Protein AF-A0A0R2CVZ5-F1 (afdb_monomer)

Mean predicted aligned error: 16.28 Å

Secondary structure (DSSP, 8-state):
---PPPPHHHHHHHHHHHGGG-------TTTT---S----HHHHHHHHHHHHTTS--S-HHHHHHHHHHHHHHHHHHHHHHHHHHHHHHHHHHHHHHHHHHHHTT-

Structure (mmCIF, N/CA/C/O backbone):
data_AF-A0A0R2CVZ5-F1
#
_entry.id   AF-A0A0R2CVZ5-F1
#
loop_
_atom_site.group_PDB
_atom_site.id
_atom_site.type_symbol
_atom_site.label_atom_id
_atom_site.label_alt_id
_atom_site.label_comp_id
_atom_site.label_asym_id
_atom_site.label_entity_id
_atom_site.label_seq_id
_atom_site.pdbx_PDB_ins_code
_atom_site.Cartn_x
_atom_site.Cartn_y
_atom_site.Cartn_z
_atom_site.occupancy
_atom_site.B_iso_or_equiv
_atom_site.auth_seq_id
_atom_site.auth_comp_id
_atom_site.auth_asym_id
_atom_site.auth_atom_id
_atom_site.pdbx_PDB_model_num
ATOM 1 N N . MET A 1 1 ? -7.283 -9.387 -64.580 1.00 43.97 1 MET A N 1
ATOM 2 C CA . MET A 1 1 ? -6.742 -8.060 -64.937 1.00 43.97 1 MET A CA 1
ATOM 3 C C . MET A 1 1 ? -5.791 -7.651 -63.832 1.00 43.97 1 MET A C 1
ATOM 5 O O . MET A 1 1 ? -6.241 -7.438 -62.715 1.00 43.97 1 MET A O 1
ATOM 9 N N . GLY A 1 2 ? -4.489 -7.747 -64.107 1.00 51.16 2 GLY A N 1
ATOM 10 C CA . GLY A 1 2 ? -3.430 -7.699 -63.099 1.00 51.16 2 GLY A CA 1
ATOM 11 C C . GLY A 1 2 ? -3.338 -6.350 -62.394 1.00 51.16 2 GLY A C 1
ATOM 12 O O . GLY A 1 2 ? -3.437 -5.299 -63.022 1.00 51.16 2 GLY A O 1
ATOM 13 N N . THR A 1 3 ? -3.140 -6.397 -61.081 1.00 57.75 3 THR A N 1
ATOM 14 C CA . THR A 1 3 ? -2.839 -5.243 -60.234 1.00 57.75 3 THR A CA 1
ATOM 15 C C . THR A 1 3 ? -1.371 -4.866 -60.421 1.00 57.75 3 THR A C 1
ATOM 17 O O . THR A 1 3 ? -0.526 -5.211 -59.600 1.00 57.75 3 THR A O 1
ATOM 20 N N . SER A 1 4 ? -1.054 -4.227 -61.548 1.00 71.88 4 SER A N 1
ATOM 21 C CA . SER A 1 4 ? 0.222 -3.526 -61.706 1.00 71.88 4 SER A CA 1
ATOM 22 C C . SER A 1 4 ? 0.124 -2.169 -61.022 1.00 71.88 4 SER A C 1
ATOM 24 O O . SER A 1 4 ? -0.933 -1.534 -61.064 1.00 71.88 4 SER A O 1
ATOM 26 N N . GLU A 1 5 ? 1.219 -1.723 -60.412 1.00 74.75 5 GLU A N 1
ATOM 27 C CA . GLU A 1 5 ? 1.285 -0.393 -59.814 1.00 74.75 5 GLU A CA 1
ATOM 28 C C . GLU A 1 5 ? 0.983 0.671 -60.883 1.00 74.75 5 GLU A C 1
ATOM 30 O O . GLU A 1 5 ? 1.527 0.609 -61.993 1.00 74.75 5 GLU A O 1
ATOM 35 N N . PRO A 1 6 ? 0.059 1.605 -60.606 1.00 77.81 6 PRO A N 1
ATOM 36 C CA . PRO A 1 6 ? -0.293 2.634 -61.565 1.00 77.81 6 PRO A CA 1
ATOM 37 C C . PRO A 1 6 ? 0.891 3.581 -61.768 1.00 77.81 6 PRO A C 1
ATOM 39 O O . PRO A 1 6 ? 1.467 4.087 -60.813 1.00 77.81 6 PRO A O 1
ATOM 42 N N . ASN A 1 7 ? 1.227 3.836 -63.031 1.00 82.38 7 ASN A N 1
ATOM 43 C CA . ASN A 1 7 ? 2.235 4.823 -63.406 1.00 82.38 7 ASN A CA 1
ATOM 44 C C . ASN A 1 7 ? 1.801 6.222 -62.925 1.00 82.38 7 ASN A C 1
ATOM 46 O O . ASN A 1 7 ? 0.628 6.586 -63.070 1.00 82.38 7 ASN A O 1
ATOM 50 N N . ASP A 1 8 ? 2.744 7.016 -62.417 1.00 83.00 8 ASP A N 1
ATOM 51 C CA . ASP A 1 8 ? 2.545 8.389 -61.939 1.00 83.00 8 ASP A CA 1
ATOM 52 C C . ASP A 1 8 ? 1.729 9.251 -62.910 1.00 83.00 8 ASP A C 1
ATOM 54 O O . ASP A 1 8 ? 0.869 10.027 -62.493 1.00 83.00 8 ASP A O 1
ATOM 58 N N . LEU A 1 9 ? 1.915 9.064 -64.220 1.00 86.69 9 LEU A N 1
ATOM 59 C CA . LEU A 1 9 ? 1.162 9.796 -65.240 1.00 86.69 9 LEU A CA 1
ATOM 60 C C . LEU A 1 9 ? -0.339 9.457 -65.234 1.00 86.69 9 LEU A C 1
ATOM 62 O O . LEU A 1 9 ? -1.191 10.320 -65.466 1.00 86.69 9 LEU A O 1
ATOM 66 N N . VAL A 1 10 ? -0.681 8.196 -64.975 1.00 86.50 10 VAL A N 1
ATOM 67 C CA . VAL A 1 10 ? -2.071 7.729 -64.889 1.00 86.50 10 VAL A CA 1
ATOM 68 C C . VAL A 1 10 ? -2.716 8.266 -63.616 1.00 86.50 10 VAL A C 1
ATOM 70 O O . VAL A 1 10 ? -3.845 8.758 -63.666 1.00 86.50 10 VAL A O 1
ATOM 73 N N . ILE A 1 11 ? -1.980 8.241 -62.503 1.00 84.69 11 ILE A N 1
ATOM 74 C CA . ILE A 1 11 ? -2.426 8.799 -61.222 1.00 84.69 11 ILE A CA 1
ATOM 75 C C . ILE A 1 11 ? -2.685 10.302 -61.368 1.00 84.69 11 ILE A C 1
ATOM 77 O O . ILE A 1 11 ? -3.754 10.785 -60.995 1.00 84.69 11 ILE A O 1
ATOM 81 N N . TYR A 1 12 ? -1.750 11.036 -61.971 1.00 88.38 12 TYR A N 1
ATOM 82 C CA . TYR A 1 12 ? -1.861 12.479 -62.161 1.00 88.38 12 TYR A CA 1
ATOM 83 C C . TYR A 1 12 ? -3.089 12.858 -62.998 1.00 88.38 12 TYR A C 1
ATOM 85 O O . TYR A 1 12 ? -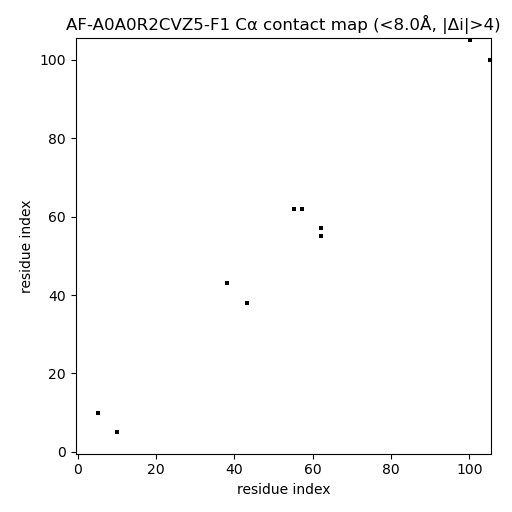3.902 13.690 -62.590 1.00 88.38 12 TYR A O 1
ATOM 93 N N . ASN A 1 13 ? -3.290 12.176 -64.128 1.00 87.88 13 ASN A N 1
ATOM 94 C CA . ASN A 1 13 ? -4.462 12.385 -64.977 1.00 87.88 13 ASN A CA 1
ATOM 95 C C . ASN A 1 13 ? -5.776 12.037 -64.268 1.00 87.88 13 ASN A C 1
ATOM 97 O O . ASN A 1 13 ? -6.791 12.709 -64.465 1.00 87.88 13 ASN A O 1
ATOM 101 N N . PHE A 1 14 ? -5.775 10.996 -63.436 1.00 87.75 14 PHE A N 1
ATOM 102 C CA . PHE A 1 14 ? -6.941 10.612 -62.651 1.00 87.75 14 PHE A CA 1
ATOM 103 C C . PHE A 1 14 ? -7.305 11.675 -61.606 1.00 87.75 14 PHE A C 1
ATOM 105 O O . PHE A 1 14 ? -8.485 12.015 -61.473 1.00 87.75 14 PHE A O 1
ATOM 112 N N . ILE A 1 15 ? -6.304 12.229 -60.913 1.00 86.56 15 ILE A N 1
ATOM 113 C CA . ILE A 1 15 ? -6.483 13.305 -59.931 1.00 86.56 15 ILE A CA 1
ATOM 114 C C . ILE A 1 15 ? -7.043 14.551 -60.613 1.00 86.56 15 ILE A C 1
ATOM 116 O O . ILE A 1 15 ? -8.038 15.089 -60.140 1.00 86.56 15 ILE A O 1
ATOM 120 N N . LEU A 1 16 ? -6.469 14.975 -61.744 1.00 86.94 16 LEU A N 1
ATOM 121 C CA . LEU A 1 16 ? -6.952 16.149 -62.478 1.00 86.94 16 LEU A CA 1
ATOM 122 C C . LEU A 1 16 ? -8.409 15.993 -62.924 1.00 86.94 16 LEU A C 1
ATOM 124 O O . LEU A 1 16 ? -9.218 16.898 -62.728 1.00 86.94 16 LEU A O 1
ATOM 128 N N . LYS A 1 17 ? -8.773 14.830 -63.479 1.00 90.81 17 LYS A N 1
ATOM 129 C CA . LYS A 1 17 ? -10.141 14.580 -63.960 1.00 90.81 17 LYS A CA 1
ATOM 130 C C . LYS A 1 17 ? -11.180 14.523 -62.843 1.00 90.81 17 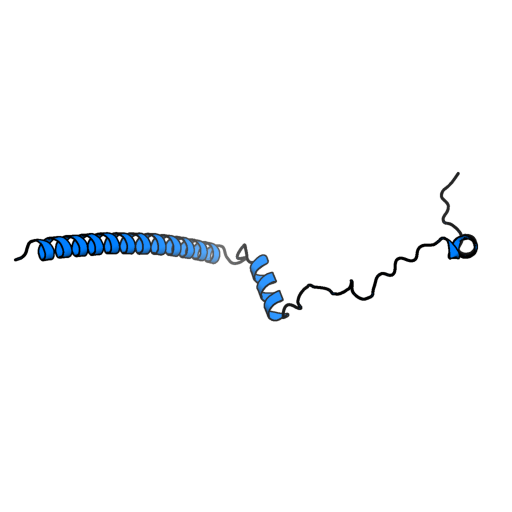LYS A C 1
ATOM 132 O O . LYS A 1 17 ? -12.340 14.847 -63.082 1.00 90.81 17 LYS A O 1
ATOM 137 N N . ASN A 1 18 ? -10.789 14.097 -61.644 1.00 88.56 18 ASN A N 1
ATOM 138 C CA . ASN A 1 18 ? -11.710 13.904 -60.524 1.00 88.56 18 ASN A CA 1
ATOM 139 C C . ASN A 1 18 ? -11.518 14.926 -59.397 1.00 88.56 18 ASN A C 1
ATOM 141 O O . ASN A 1 18 ? -12.134 14.777 -58.346 1.00 88.56 18 ASN A O 1
ATOM 145 N N . TYR A 1 19 ? -10.724 15.977 -59.616 1.00 83.81 19 TYR A N 1
ATOM 146 C CA . TYR A 1 19 ? -10.308 16.928 -58.582 1.00 83.81 19 TYR A CA 1
ATOM 147 C C . TYR A 1 19 ? -11.483 17.553 -57.820 1.00 83.81 19 TYR A C 1
ATOM 149 O O . TYR A 1 19 ? -11.484 17.587 -56.595 1.00 83.81 19 TYR A O 1
ATOM 157 N N . SER A 1 20 ? -12.533 17.963 -58.534 1.00 80.25 20 SER A N 1
ATOM 158 C CA . SER A 1 20 ? -13.745 18.555 -57.947 1.00 80.25 20 SER A CA 1
ATOM 159 C C . SER A 1 20 ? -14.613 17.573 -57.153 1.00 80.25 20 SER A C 1
ATOM 161 O O . SER A 1 20 ? -15.474 17.997 -56.389 1.00 80.25 20 SER A O 1
ATOM 163 N N . LYS A 1 21 ? -14.404 16.264 -57.333 1.00 83.88 21 LYS A N 1
ATOM 164 C CA . LYS A 1 21 ? -15.125 15.189 -56.635 1.00 83.88 21 LYS A CA 1
ATOM 165 C C . LYS A 1 21 ? -14.338 14.636 -55.448 1.00 83.88 21 LYS A C 1
ATOM 167 O O . LYS A 1 21 ? -14.879 13.857 -54.667 1.00 83.88 21 LYS A O 1
ATOM 172 N N . ILE A 1 22 ? -13.065 15.009 -55.314 1.00 80.75 22 ILE A N 1
ATOM 173 C CA . ILE A 1 22 ? -12.220 14.578 -54.205 1.00 80.75 22 ILE A CA 1
ATOM 174 C C . ILE A 1 22 ? -12.571 15.427 -52.981 1.00 80.75 22 ILE A C 1
ATOM 176 O O . ILE A 1 22 ? -12.306 16.625 -52.923 1.00 80.75 22 ILE A O 1
ATOM 180 N N . SER A 1 23 ? -13.167 14.789 -51.975 1.00 73.81 23 SER A N 1
ATOM 181 C CA . SER A 1 23 ? -13.383 15.405 -50.668 1.00 73.81 23 SER A CA 1
ATOM 182 C C . SER A 1 23 ? -12.064 15.424 -49.898 1.00 73.81 23 SER A C 1
ATOM 184 O O . SER A 1 23 ? -11.712 14.450 -49.228 1.00 73.81 23 SER A O 1
ATOM 186 N N . PHE A 1 24 ? -11.337 16.538 -49.962 1.00 74.31 24 PHE A N 1
ATOM 187 C CA . PHE A 1 24 ? -10.220 16.777 -49.055 1.00 74.31 24 PHE A CA 1
ATOM 188 C C . PHE A 1 24 ? -10.780 16.955 -47.646 1.00 74.31 24 PHE A C 1
ATOM 190 O O . PHE A 1 24 ? -11.337 17.998 -47.303 1.00 74.31 24 PHE A O 1
ATOM 197 N N . TYR A 1 25 ? -10.656 15.927 -46.810 1.00 70.12 25 TYR A N 1
ATOM 198 C CA . TYR A 1 25 ? -10.909 16.108 -45.393 1.00 70.12 25 TYR A CA 1
ATOM 199 C C . TYR A 1 25 ? -9.840 17.069 -44.870 1.00 70.12 25 TYR A C 1
ATOM 201 O O . TYR A 1 25 ? -8.640 16.788 -44.893 1.00 70.12 25 TYR A O 1
ATOM 209 N N . LYS A 1 26 ? -10.268 18.250 -44.422 1.00 64.12 26 LYS A N 1
ATOM 210 C CA . LYS A 1 26 ? -9.399 19.139 -43.663 1.00 64.12 26 LYS A CA 1
ATOM 211 C C . LYS A 1 26 ? -9.154 18.437 -42.334 1.00 64.12 26 LYS A C 1
ATOM 213 O O . LYS A 1 26 ? -9.980 18.524 -41.429 1.00 64.12 26 LYS A O 1
ATOM 218 N N . VAL A 1 27 ? -8.035 17.725 -42.209 1.00 57.69 27 VAL A N 1
ATOM 219 C CA . VAL A 1 27 ? -7.477 17.464 -40.881 1.00 57.69 27 VAL A CA 1
ATOM 220 C C . VAL A 1 27 ? -7.121 18.841 -40.360 1.00 57.69 27 VAL A C 1
ATOM 222 O O . VAL A 1 27 ? -6.083 19.402 -40.709 1.00 57.69 27 VAL A O 1
ATOM 225 N N . GLY A 1 28 ? -8.045 19.451 -39.619 1.00 54.31 28 GLY A N 1
ATOM 226 C CA . GLY A 1 28 ? -7.750 20.667 -38.894 1.00 54.31 28 GLY A CA 1
ATOM 227 C C . GLY A 1 28 ? -6.461 20.415 -38.128 1.00 54.31 28 GLY A C 1
ATOM 228 O O . GLY A 1 28 ? -6.321 19.393 -37.451 1.00 54.31 28 GLY A O 1
ATOM 229 N N . SER A 1 29 ? -5.529 21.354 -38.216 1.00 54.25 29 SER A N 1
ATOM 230 C CA . SER A 1 29 ? -4.299 21.428 -37.419 1.00 54.25 29 SER A CA 1
ATOM 231 C C . SER A 1 29 ? -4.541 21.403 -35.896 1.00 54.25 29 SER A C 1
ATOM 233 O O . SER A 1 29 ? -3.624 21.595 -35.109 1.00 54.25 29 SER A O 1
ATOM 235 N N . GLU A 1 30 ? -5.778 21.170 -35.473 1.00 54.38 30 GLU A N 1
ATOM 236 C CA . GLU A 1 30 ? -6.279 21.070 -34.113 1.00 54.38 30 GLU A CA 1
ATOM 237 C C . GLU A 1 30 ? -6.285 19.621 -33.593 1.00 54.38 30 GLU A C 1
ATOM 239 O O . GLU A 1 30 ? -6.303 19.410 -32.385 1.00 54.38 30 GLU A O 1
ATOM 244 N N . GLN A 1 31 ? -6.202 18.598 -34.457 1.00 51.59 31 GLN A N 1
ATOM 245 C CA . GLN A 1 31 ? -6.203 17.193 -34.007 1.00 51.59 31 GLN A CA 1
ATOM 246 C C . GLN A 1 31 ? -4.817 16.613 -33.701 1.00 51.59 31 GLN A C 1
ATOM 248 O O . GLN A 1 31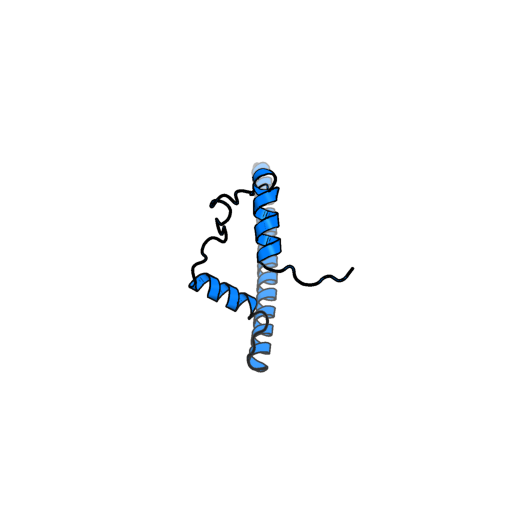 ? -4.720 15.496 -33.198 1.00 51.59 31 GLN A O 1
ATOM 253 N N . ILE A 1 32 ? -3.745 17.389 -33.883 1.00 54.78 32 ILE A N 1
ATOM 254 C CA . ILE A 1 32 ? -2.425 17.071 -33.309 1.00 54.78 32 ILE A CA 1
ATOM 255 C C . ILE A 1 32 ? -2.223 17.855 -32.007 1.00 54.78 32 ILE A C 1
ATOM 257 O O . ILE A 1 32 ? -1.109 18.215 -31.630 1.00 54.78 32 ILE A O 1
ATOM 261 N N . ILE A 1 33 ? -3.288 18.095 -31.241 1.00 54.59 33 ILE A N 1
ATOM 262 C CA . ILE A 1 33 ? -3.101 18.257 -29.804 1.00 54.59 33 ILE A CA 1
ATOM 263 C C . ILE A 1 33 ? -2.761 16.858 -29.299 1.00 54.59 33 ILE A C 1
ATOM 265 O O . ILE A 1 33 ? -3.624 16.062 -28.937 1.00 54.59 33 ILE A O 1
ATOM 269 N N . ASN A 1 34 ? -1.465 16.546 -29.311 1.00 56.66 34 ASN A N 1
ATOM 270 C CA . ASN A 1 34 ? -0.882 15.474 -28.525 1.00 56.66 34 ASN A CA 1
ATOM 271 C C . ASN A 1 34 ? -1.239 15.741 -27.053 1.00 56.66 34 ASN A C 1
ATOM 273 O O . ASN A 1 34 ? -0.465 16.305 -26.285 1.00 56.66 34 ASN A O 1
ATOM 277 N N . THR A 1 35 ? -2.435 15.322 -26.642 1.00 54.38 35 THR A N 1
ATOM 278 C CA . THR A 1 35 ? -2.978 15.428 -25.281 1.00 54.38 35 THR A CA 1
ATOM 279 C C . THR A 1 35 ? -2.278 14.486 -24.304 1.00 54.38 35 THR A C 1
ATOM 281 O O . THR A 1 35 ? -2.703 14.322 -23.159 1.00 54.38 35 THR A O 1
ATOM 284 N N . LYS A 1 36 ? -1.132 13.911 -24.683 1.00 61.47 36 LYS A N 1
ATOM 285 C CA . LYS A 1 36 ? -0.175 13.404 -23.707 1.00 61.47 36 LYS A CA 1
ATOM 286 C C . LYS A 1 36 ? 0.462 14.616 -23.038 1.00 61.47 36 LYS A C 1
ATOM 288 O O . LYS A 1 36 ? 1.506 15.095 -23.473 1.00 61.47 36 LYS A O 1
ATOM 293 N N . LYS A 1 37 ? -0.189 15.111 -21.974 1.00 67.31 37 LYS A N 1
ATOM 294 C CA . LYS A 1 37 ? 0.381 16.078 -21.021 1.00 67.31 37 LYS A CA 1
ATOM 295 C C . LYS A 1 37 ? 1.868 15.773 -20.871 1.00 67.31 37 LYS A C 1
ATOM 297 O O . LYS A 1 37 ? 2.207 14.660 -20.473 1.00 67.31 37 LYS A O 1
ATOM 302 N N . LYS A 1 38 ? 2.736 16.722 -21.230 1.00 76.00 38 LYS A N 1
ATOM 303 C CA . LYS A 1 38 ? 4.190 16.522 -21.252 1.00 76.00 38 LYS A CA 1
ATOM 304 C C . LYS A 1 38 ? 4.644 16.119 -19.843 1.00 76.00 38 LYS A C 1
ATOM 306 O O . LYS A 1 38 ? 4.704 16.943 -18.933 1.00 76.00 38 LYS A O 1
ATOM 311 N N . ILE A 1 39 ? 4.876 14.825 -19.624 1.00 84.62 39 ILE A N 1
ATOM 312 C CA . ILE A 1 39 ? 5.340 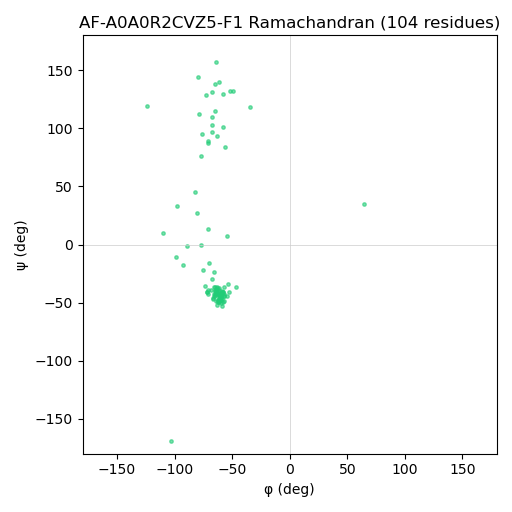14.314 -18.334 1.00 84.62 39 ILE A CA 1
ATOM 313 C C . ILE A 1 39 ? 6.803 14.731 -18.208 1.00 84.62 39 ILE A C 1
ATOM 315 O O . ILE A 1 39 ? 7.598 14.468 -19.106 1.00 84.62 39 ILE A O 1
ATOM 319 N N . ASN A 1 40 ? 7.169 15.366 -17.091 1.00 91.94 40 ASN A N 1
ATOM 320 C CA . ASN A 1 40 ? 8.565 15.703 -16.817 1.00 91.94 40 ASN A CA 1
ATOM 321 C C . ASN A 1 40 ? 9.443 14.438 -16.974 1.00 91.94 40 ASN A C 1
ATOM 323 O O . ASN A 1 40 ? 9.091 13.400 -16.399 1.00 91.94 40 ASN A O 1
ATOM 327 N N . PRO A 1 41 ? 10.579 14.498 -17.691 1.00 92.06 41 PRO A N 1
ATOM 328 C CA . PRO A 1 41 ? 11.435 13.337 -17.948 1.00 92.06 41 PRO A CA 1
ATOM 329 C C . PRO A 1 41 ? 11.849 12.593 -16.667 1.00 92.06 41 PRO A C 1
ATOM 331 O O . PRO A 1 41 ? 11.871 11.363 -16.648 1.00 92.06 41 PRO A O 1
ATOM 334 N N . LYS A 1 42 ? 12.040 13.300 -15.543 1.00 94.31 42 LYS A N 1
ATOM 335 C CA . LYS A 1 42 ? 12.311 12.688 -14.228 1.00 94.31 42 L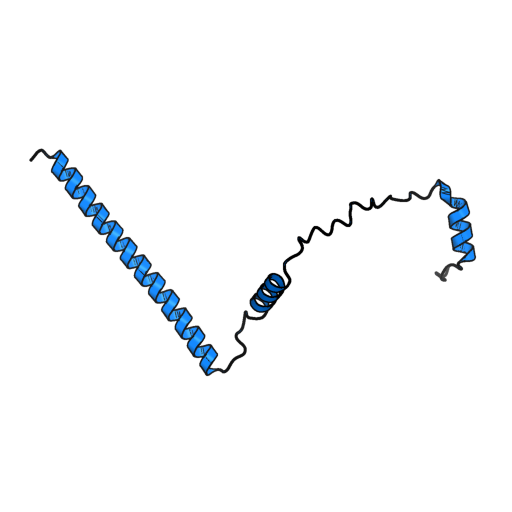YS A CA 1
ATOM 336 C C . LYS A 1 42 ? 11.144 11.827 -13.733 1.00 94.31 42 LYS A C 1
ATOM 338 O O . LYS A 1 42 ? 11.338 10.757 -13.154 1.00 94.31 42 LYS A O 1
ATOM 343 N N . ARG A 1 43 ? 9.906 12.278 -13.961 1.00 91.62 43 ARG A N 1
ATOM 344 C CA . ARG A 1 43 ? 8.692 11.523 -13.619 1.00 91.62 43 ARG A CA 1
ATOM 345 C C . ARG A 1 43 ? 8.513 10.326 -14.550 1.00 91.62 43 ARG A C 1
ATOM 347 O O . ARG A 1 43 ? 8.148 9.263 -14.054 1.00 91.62 43 ARG A O 1
ATOM 354 N N . LEU A 1 44 ? 8.818 10.475 -15.840 1.00 91.19 44 LEU A N 1
ATOM 355 C CA . LEU A 1 44 ? 8.793 9.379 -16.810 1.00 91.19 44 LEU A CA 1
ATOM 356 C C . LEU A 1 44 ? 9.790 8.275 -16.424 1.00 91.19 44 LEU A C 1
ATOM 358 O O . LEU A 1 44 ? 9.398 7.117 -16.306 1.00 91.19 44 LEU A O 1
ATOM 362 N N . GLN A 1 45 ? 11.033 8.642 -16.093 1.00 90.19 45 GLN A N 1
ATOM 363 C CA . GLN A 1 45 ? 12.062 7.701 -15.636 1.00 90.19 45 GLN A CA 1
ATOM 364 C C . GLN A 1 45 ? 11.636 6.949 -14.367 1.00 90.19 45 GLN A C 1
ATOM 366 O O . GLN A 1 45 ? 11.854 5.745 -14.247 1.00 90.19 45 GLN A O 1
ATOM 371 N N . ARG A 1 46 ? 10.991 7.633 -13.413 1.00 89.94 46 ARG A N 1
ATOM 372 C CA . ARG A 1 46 ? 10.476 6.991 -12.195 1.00 89.94 46 ARG A CA 1
ATOM 373 C C . ARG A 1 46 ? 9.362 5.986 -12.494 1.00 89.94 46 ARG A C 1
ATOM 375 O O . ARG A 1 46 ? 9.315 4.944 -11.849 1.00 89.94 46 ARG A O 1
ATOM 382 N N . ILE A 1 47 ? 8.469 6.298 -13.435 1.00 89.38 47 ILE A N 1
ATOM 383 C CA . ILE A 1 47 ? 7.394 5.387 -13.855 1.00 89.38 47 ILE A CA 1
ATOM 384 C C . ILE A 1 47 ? 7.990 4.162 -14.550 1.00 89.38 47 ILE A C 1
ATOM 386 O O . ILE A 1 47 ? 7.658 3.051 -14.153 1.00 89.38 47 ILE A O 1
ATOM 390 N N . ALA A 1 48 ? 8.925 4.361 -15.483 1.00 86.81 48 ALA A N 1
ATOM 391 C CA . ALA A 1 48 ? 9.624 3.272 -16.161 1.00 86.81 48 ALA A CA 1
ATOM 392 C C . ALA A 1 48 ? 10.341 2.352 -15.157 1.00 86.81 48 ALA A C 1
ATOM 394 O O . ALA A 1 48 ? 10.115 1.147 -15.153 1.00 86.81 48 ALA A O 1
ATOM 395 N N . ARG A 1 49 ? 11.109 2.917 -14.211 1.00 84.31 49 ARG A N 1
ATOM 396 C CA . ARG A 1 49 ? 11.743 2.139 -13.129 1.00 84.31 49 ARG A CA 1
ATOM 397 C C . ARG A 1 49 ? 10.723 1.385 -12.283 1.00 84.31 49 ARG A C 1
ATOM 399 O O . ARG A 1 49 ? 10.952 0.236 -11.942 1.00 84.31 49 ARG A O 1
ATOM 406 N N . LYS A 1 50 ? 9.587 2.001 -11.947 1.00 83.94 50 LYS A N 1
ATOM 407 C CA . LYS A 1 50 ? 8.529 1.337 -11.174 1.00 83.94 50 LYS A CA 1
ATOM 408 C C . LYS A 1 50 ? 7.891 0.173 -11.941 1.00 83.94 50 LYS A C 1
ATOM 410 O O . LYS A 1 50 ? 7.538 -0.811 -11.309 1.00 83.94 50 LYS A O 1
ATOM 415 N N . GLN A 1 51 ? 7.732 0.295 -13.259 1.00 79.50 51 GLN A N 1
ATOM 416 C CA . GLN A 1 51 ? 7.175 -0.757 -14.115 1.00 79.50 51 GLN A CA 1
ATOM 417 C C . GLN A 1 51 ? 8.147 -1.929 -14.294 1.00 79.50 51 GLN A C 1
ATOM 419 O O . GLN A 1 51 ? 7.723 -3.077 -14.236 1.00 79.50 51 GLN A O 1
ATOM 424 N N . VAL A 1 52 ? 9.441 -1.643 -14.464 1.00 72.19 52 VAL A N 1
ATOM 425 C CA . VAL A 1 52 ? 10.486 -2.667 -14.627 1.00 72.19 52 VAL A CA 1
ATOM 426 C C . VAL A 1 52 ? 10.798 -3.376 -13.300 1.00 72.19 52 VAL A C 1
ATOM 428 O O . VAL A 1 52 ? 11.006 -4.584 -13.280 1.00 72.19 52 VAL A O 1
ATOM 431 N N . ASN A 1 53 ? 10.759 -2.666 -12.168 1.00 63.41 53 ASN A N 1
ATOM 432 C CA . ASN A 1 53 ? 11.152 -3.190 -10.851 1.00 63.41 53 ASN A CA 1
ATOM 433 C C . ASN A 1 53 ? 10.078 -4.039 -10.140 1.00 63.41 53 ASN A C 1
ATOM 435 O O . ASN A 1 53 ? 10.073 -4.096 -8.908 1.00 63.41 53 ASN A O 1
ATOM 439 N N . ASN A 1 54 ? 9.166 -4.694 -10.864 1.00 62.44 54 ASN A N 1
ATOM 440 C CA . ASN A 1 54 ? 8.251 -5.650 -10.229 1.00 62.44 54 ASN A CA 1
ATOM 441 C C . ASN A 1 54 ? 8.995 -6.882 -9.680 1.00 62.44 54 ASN A C 1
ATOM 443 O O . ASN A 1 54 ? 8.539 -7.484 -8.712 1.00 62.44 54 ASN A O 1
ATOM 447 N N . GLU A 1 55 ? 10.177 -7.195 -10.218 1.00 66.38 55 GLU A N 1
ATOM 448 C CA . GLU A 1 55 ? 11.087 -8.196 -9.665 1.00 66.38 55 GLU A CA 1
ATOM 449 C C . GLU A 1 55 ? 12.461 -7.580 -9.399 1.00 66.38 55 GLU A C 1
ATOM 451 O O . GLU A 1 55 ? 13.144 -7.091 -10.297 1.00 66.38 55 GLU A O 1
ATOM 456 N N . PHE A 1 56 ? 12.884 -7.597 -8.136 1.00 68.94 56 PHE A N 1
ATOM 457 C CA . PHE A 1 56 ? 14.217 -7.161 -7.739 1.00 68.94 56 PHE A CA 1
ATOM 458 C C . PHE A 1 56 ? 15.267 -8.140 -8.291 1.00 68.94 56 PHE A C 1
ATOM 460 O O . PHE A 1 56 ? 15.369 -9.272 -7.824 1.00 68.94 56 PHE A O 1
ATOM 467 N N . GLN A 1 57 ? 16.062 -7.724 -9.278 1.00 71.69 57 GLN A N 1
ATOM 468 C CA . GLN A 1 57 ? 17.119 -8.538 -9.900 1.00 71.69 57 GLN A CA 1
ATOM 469 C C . GLN A 1 57 ? 18.435 -8.528 -9.096 1.00 71.69 57 GLN A C 1
ATOM 471 O O . GLN A 1 57 ? 19.510 -8.337 -9.653 1.00 71.69 57 GLN A O 1
ATOM 476 N N . GLY A 1 58 ? 18.372 -8.692 -7.773 1.00 82.31 58 GLY A N 1
ATOM 477 C CA . GLY A 1 58 ? 19.571 -8.852 -6.941 1.00 82.31 58 GLY A CA 1
ATOM 478 C C . GLY A 1 58 ? 19.813 -10.293 -6.501 1.00 82.31 58 GLY A C 1
ATOM 479 O O . GLY A 1 58 ? 19.180 -11.238 -6.987 1.00 82.31 58 GLY A O 1
ATOM 480 N N . THR A 1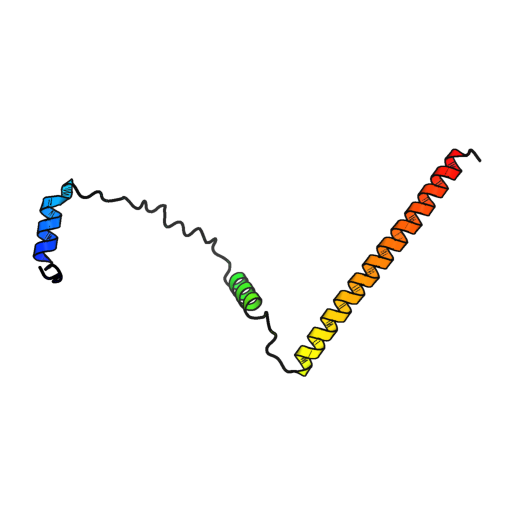 59 ? 20.744 -10.465 -5.559 1.00 90.31 59 THR A N 1
ATOM 481 C CA . THR A 1 59 ? 21.162 -11.793 -5.091 1.00 90.31 59 THR A CA 1
ATOM 482 C C . THR A 1 59 ? 20.012 -12.537 -4.409 1.00 90.31 59 THR A C 1
ATOM 484 O O . THR A 1 59 ? 19.070 -11.936 -3.885 1.00 90.31 59 THR A O 1
ATOM 487 N N . LYS A 1 60 ? 20.093 -13.874 -4.372 1.00 90.44 60 LYS A N 1
ATOM 488 C CA . LYS A 1 60 ? 19.093 -14.714 -3.686 1.00 90.44 60 LYS A CA 1
ATOM 489 C C . LYS A 1 60 ? 18.882 -14.267 -2.231 1.00 90.44 60 LYS A C 1
ATOM 491 O O . LYS A 1 60 ? 17.740 -14.172 -1.798 1.00 90.44 60 LYS A O 1
ATOM 496 N N . ALA A 1 61 ? 19.961 -13.909 -1.530 1.00 92.56 61 ALA A N 1
ATOM 497 C CA . ALA A 1 61 ? 19.915 -13.406 -0.156 1.00 92.56 61 ALA A CA 1
ATOM 498 C C . ALA A 1 61 ? 19.169 -12.064 -0.028 1.00 92.56 61 ALA A C 1
ATOM 500 O O . ALA A 1 61 ? 18.389 -11.855 0.895 1.00 92.56 61 ALA A O 1
ATOM 501 N N . GLN A 1 62 ? 19.355 -11.144 -0.973 1.00 90.38 62 GLN A N 1
ATOM 502 C CA . GLN A 1 62 ? 18.631 -9.872 -0.954 1.00 90.38 62 GLN A CA 1
ATOM 503 C C . GLN A 1 62 ? 17.131 -10.070 -1.234 1.00 90.38 62 GLN A C 1
ATOM 505 O O . GLN A 1 62 ? 16.295 -9.457 -0.569 1.00 90.38 62 GLN A O 1
ATOM 510 N N . LYS A 1 63 ? 16.776 -10.981 -2.156 1.00 89.81 63 LYS A N 1
ATOM 511 C CA . LYS A 1 63 ? 15.376 -11.361 -2.419 1.00 89.81 63 LYS A CA 1
ATOM 512 C C . LYS A 1 63 ? 14.703 -11.961 -1.179 1.00 89.81 63 LYS A C 1
ATOM 514 O O . LYS A 1 63 ? 13.560 -11.613 -0.875 1.00 89.81 63 LYS A O 1
ATOM 519 N N . THR A 1 64 ? 15.387 -12.848 -0.449 1.00 92.25 64 THR A N 1
ATOM 520 C CA . THR A 1 64 ? 14.831 -13.463 0.769 1.00 92.25 64 THR A CA 1
ATOM 521 C C . THR A 1 64 ? 14.625 -12.437 1.879 1.00 92.25 64 THR A C 1
ATOM 523 O O . THR A 1 64 ? 13.542 -12.408 2.465 1.00 92.25 64 THR A O 1
ATOM 526 N N . LEU A 1 65 ? 15.593 -11.543 2.108 1.00 94.00 65 LEU A N 1
ATOM 527 C CA . LEU A 1 65 ? 15.458 -10.450 3.076 1.00 94.00 65 LEU A CA 1
ATOM 528 C C . LEU A 1 65 ? 14.278 -9.535 2.733 1.00 94.00 65 LEU A C 1
ATOM 530 O O . LEU A 1 65 ? 13.463 -9.225 3.602 1.00 94.00 65 LEU A O 1
ATOM 534 N N . GLN A 1 66 ? 14.122 -9.148 1.463 1.00 90.56 66 GLN A N 1
ATOM 535 C CA . GLN A 1 66 ? 12.992 -8.324 1.030 1.00 90.56 66 GLN A CA 1
ATOM 536 C C . GLN A 1 66 ? 11.648 -9.010 1.318 1.00 90.56 66 GLN A C 1
ATOM 538 O O . GLN A 1 66 ? 10.755 -8.396 1.908 1.00 90.56 66 GLN A O 1
ATOM 543 N N . LYS A 1 67 ? 11.523 -10.301 0.980 1.00 91.94 67 LYS A N 1
ATOM 544 C CA . LYS A 1 67 ? 10.320 -11.097 1.266 1.00 91.94 67 LYS A CA 1
ATOM 545 C C . LYS A 1 67 ? 10.034 -11.168 2.769 1.00 91.94 67 LYS A C 1
ATOM 547 O O . LYS A 1 67 ? 8.890 -10.980 3.181 1.00 91.94 67 LYS A O 1
ATOM 552 N N . GLN A 1 68 ? 11.059 -11.379 3.595 1.00 95.69 68 GLN A N 1
ATOM 553 C CA . GLN A 1 68 ? 10.931 -11.395 5.054 1.00 95.69 68 GLN A CA 1
ATOM 554 C C . GLN A 1 68 ? 10.441 -10.043 5.594 1.00 95.69 68 GLN A C 1
ATOM 556 O O . GLN A 1 68 ? 9.482 -9.992 6.368 1.00 95.69 68 GLN A O 1
ATOM 561 N N . HIS A 1 69 ? 11.039 -8.936 5.149 1.00 95.62 69 HIS A N 1
ATOM 562 C CA . HIS A 1 69 ? 10.620 -7.592 5.547 1.00 95.62 69 HIS A CA 1
ATOM 563 C C . HIS A 1 69 ? 9.160 -7.302 5.181 1.00 95.62 69 HIS A C 1
ATOM 565 O O . HIS A 1 69 ? 8.430 -6.695 5.971 1.00 95.62 69 HIS A O 1
ATOM 571 N N . GLU A 1 70 ? 8.707 -7.733 4.004 1.00 94.88 70 GLU A N 1
ATOM 572 C CA . GLU A 1 70 ? 7.316 -7.566 3.585 1.00 94.88 70 GLU A CA 1
ATOM 573 C C . GLU A 1 70 ? 6.334 -8.359 4.452 1.00 94.88 70 GLU A C 1
ATOM 575 O O . GLU A 1 70 ? 5.273 -7.829 4.800 1.00 94.88 70 GLU A O 1
ATOM 580 N N . LEU A 1 71 ? 6.686 -9.588 4.840 1.00 97.44 71 LEU A N 1
ATOM 581 C CA . LEU A 1 71 ? 5.876 -10.411 5.742 1.00 97.44 71 LEU A CA 1
ATOM 582 C C . LEU A 1 71 ? 5.756 -9.756 7.121 1.00 97.44 71 LEU A C 1
ATOM 584 O O . LEU A 1 71 ? 4.641 -9.467 7.560 1.00 97.44 71 LEU A O 1
ATOM 588 N N . ILE A 1 72 ? 6.882 -9.376 7.732 1.00 98.12 72 ILE A N 1
ATOM 589 C CA . ILE A 1 72 ? 6.909 -8.687 9.035 1.00 98.12 72 ILE A CA 1
ATOM 590 C C . ILE A 1 72 ? 6.095 -7.388 8.977 1.00 98.12 72 ILE A C 1
ATOM 592 O O . ILE A 1 72 ? 5.327 -7.058 9.886 1.00 98.12 72 ILE A O 1
ATOM 596 N N . LYS A 1 73 ? 6.207 -6.632 7.879 1.00 98.00 73 LYS A N 1
ATOM 597 C CA . LYS A 1 73 ? 5.435 -5.400 7.676 1.00 98.00 73 LYS A CA 1
ATOM 598 C C . LYS A 1 73 ? 3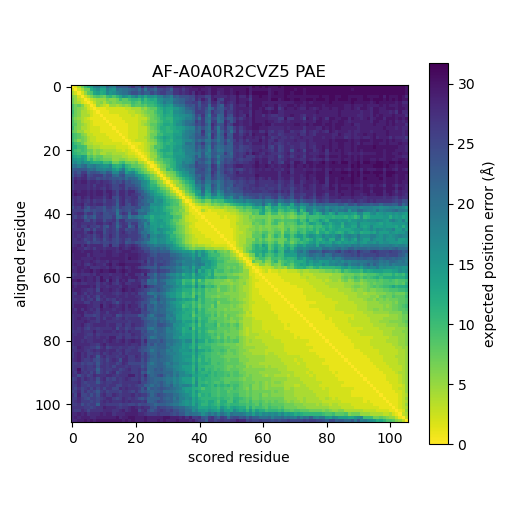.929 -5.670 7.643 1.00 98.00 73 LYS A C 1
ATOM 600 O O . LYS A 1 73 ? 3.176 -4.879 8.221 1.00 98.00 73 LYS A O 1
ATOM 605 N N . LYS A 1 74 ? 3.483 -6.735 6.969 1.00 97.94 74 LYS A N 1
ATOM 606 C CA . LYS A 1 74 ? 2.065 -7.135 6.914 1.00 97.94 74 LYS A CA 1
ATOM 607 C C . LYS A 1 74 ? 1.565 -7.582 8.288 1.00 97.94 74 LYS A C 1
ATOM 609 O O . LYS A 1 74 ? 0.521 -7.104 8.731 1.00 97.94 74 LYS A O 1
ATOM 614 N N . GLU A 1 75 ? 2.328 -8.414 8.988 1.00 98.00 75 GLU A N 1
ATOM 615 C CA . GLU A 1 75 ? 1.991 -8.898 10.331 1.00 98.00 75 GLU A CA 1
ATOM 616 C C . GLU A 1 75 ? 1.879 -7.759 11.340 1.00 98.00 75 GLU A C 1
ATOM 618 O O . GLU A 1 75 ? 0.858 -7.631 12.019 1.00 98.00 75 GLU A O 1
ATOM 623 N N . ARG A 1 76 ? 2.865 -6.856 11.369 1.00 98.19 76 ARG A N 1
ATOM 624 C CA . ARG A 1 76 ? 2.845 -5.670 12.233 1.00 98.19 76 ARG A CA 1
ATOM 625 C C . ARG A 1 76 ? 1.615 -4.804 11.977 1.00 98.19 76 ARG A C 1
ATOM 627 O O . ARG A 1 76 ? 0.962 -4.370 12.920 1.00 98.19 76 ARG A O 1
ATOM 634 N N . LYS A 1 77 ? 1.258 -4.570 10.708 1.00 98.06 77 LYS A N 1
ATOM 635 C CA . LYS A 1 77 ? 0.040 -3.818 10.360 1.00 98.06 77 LYS A CA 1
ATOM 636 C C . LYS A 1 77 ? -1.222 -4.515 10.869 1.00 98.06 77 LYS A C 1
ATOM 638 O O . LYS A 1 77 ? -2.079 -3.852 11.448 1.00 98.06 77 LYS A O 1
ATOM 643 N N . LYS A 1 78 ? -1.324 -5.835 10.684 1.00 98.06 78 LYS A N 1
ATOM 644 C CA . LYS A 1 78 ? -2.462 -6.636 11.158 1.00 98.06 78 LYS A CA 1
ATOM 645 C C . LYS A 1 78 ? -2.580 -6.578 12.683 1.00 98.06 78 LYS A C 1
ATOM 647 O O . LYS A 1 78 ? -3.672 -6.325 13.183 1.00 98.06 78 LYS A O 1
ATOM 652 N N . LYS A 1 79 ? -1.469 -6.754 13.406 1.00 98.31 79 LYS A N 1
ATOM 653 C CA . LYS A 1 79 ? -1.415 -6.660 14.873 1.00 98.31 79 LYS A CA 1
ATOM 654 C C . LYS A 1 79 ? -1.863 -5.281 15.356 1.00 98.31 79 LYS A C 1
ATOM 656 O O . LYS A 1 79 ? -2.812 -5.189 16.126 1.00 98.31 79 LYS A O 1
ATOM 661 N N . ASN A 1 80 ? -1.257 -4.218 14.828 1.00 98.12 80 ASN A N 1
ATOM 662 C CA . ASN A 1 80 ? -1.573 -2.848 15.231 1.00 98.12 80 ASN A CA 1
ATOM 663 C C . ASN A 1 80 ? -3.034 -2.475 14.937 1.00 98.12 80 ASN A C 1
ATOM 665 O O . ASN A 1 80 ? -3.657 -1.769 15.725 1.00 98.12 80 ASN A O 1
ATOM 669 N N . SER A 1 81 ? -3.594 -2.942 13.814 1.00 98.06 81 SER A N 1
ATOM 670 C CA . SER A 1 81 ? -5.009 -2.720 13.498 1.00 98.06 81 SER A CA 1
ATOM 671 C C . SER A 1 81 ? -5.922 -3.399 14.517 1.00 98.06 81 SER A C 1
ATOM 673 O O . SER A 1 81 ? -6.802 -2.739 15.064 1.00 98.06 81 SER A O 1
ATOM 675 N N . LYS A 1 82 ? -5.677 -4.682 14.819 1.00 98.06 82 LYS A N 1
ATOM 676 C CA . LYS A 1 82 ? -6.461 -5.440 15.807 1.00 98.06 82 LYS A CA 1
ATOM 677 C C . LYS A 1 82 ? -6.430 -4.773 17.178 1.00 98.06 82 LYS A C 1
ATOM 679 O O . LYS A 1 82 ? -7.479 -4.501 17.750 1.00 98.06 82 LYS A O 1
ATOM 684 N N . GLU A 1 83 ? -5.238 -4.423 17.651 1.00 97.88 83 GLU A N 1
ATOM 685 C CA . GLU A 1 83 ? -5.060 -3.773 18.948 1.00 97.88 83 GLU A CA 1
ATOM 686 C C . GLU A 1 83 ? -5.774 -2.413 19.004 1.00 97.88 83 GLU A C 1
ATOM 688 O O . GLU A 1 83 ? -6.442 -2.078 19.984 1.00 97.88 83 GLU A O 1
ATOM 693 N N . LYS A 1 84 ? -5.703 -1.626 17.923 1.00 98.25 84 LYS A N 1
ATOM 694 C CA . LYS A 1 84 ? -6.425 -0.351 17.825 1.00 98.25 84 LYS A CA 1
ATOM 695 C C . LYS A 1 84 ? -7.942 -0.547 17.863 1.00 98.25 84 LYS A C 1
ATOM 697 O O . LYS A 1 84 ? -8.647 0.283 18.441 1.00 98.25 84 LYS A O 1
ATOM 702 N N . ASP A 1 85 ? -8.459 -1.601 17.243 1.00 98.06 85 ASP A N 1
ATOM 703 C CA . ASP A 1 85 ? -9.892 -1.907 17.229 1.00 98.06 85 ASP A CA 1
ATOM 704 C C . ASP A 1 85 ? -10.382 -2.393 18.597 1.00 98.06 85 ASP A C 1
ATOM 706 O O . ASP A 1 85 ? -11.429 -1.949 19.071 1.00 98.06 85 ASP A O 1
ATOM 710 N N . GLU A 1 86 ? -9.600 -3.228 19.277 1.00 98.12 86 GLU A N 1
ATOM 711 C CA . GLU A 1 86 ? -9.870 -3.676 20.646 1.00 98.12 86 GLU A CA 1
ATOM 712 C C . GLU A 1 86 ? -9.878 -2.502 21.628 1.00 98.12 86 GLU A C 1
ATOM 714 O O . GLU A 1 86 ? -10.859 -2.307 22.352 1.00 98.12 86 GLU A O 1
ATOM 719 N N . ARG A 1 87 ? -8.853 -1.640 21.581 1.00 97.94 87 ARG A N 1
ATOM 720 C CA . ARG A 1 87 ? -8.796 -0.414 22.393 1.00 97.94 87 ARG A CA 1
ATOM 721 C C . ARG A 1 87 ? -10.007 0.486 22.140 1.00 97.94 87 ARG A C 1
ATOM 723 O O . ARG A 1 87 ? -10.607 0.986 23.092 1.00 97.94 87 ARG A O 1
ATOM 730 N N . ARG A 1 88 ? -10.421 0.658 20.877 1.00 98.00 88 ARG A N 1
ATOM 731 C CA . ARG A 1 88 ? -11.630 1.427 20.520 1.00 98.00 88 ARG A CA 1
ATOM 732 C C . ARG A 1 88 ? -12.894 0.827 21.136 1.00 98.00 88 ARG A C 1
ATOM 734 O O . ARG A 1 88 ? -13.680 1.568 21.726 1.00 98.00 88 ARG A O 1
ATOM 741 N N . LYS A 1 89 ? -13.076 -0.496 21.058 1.00 98.06 89 LYS A N 1
ATOM 742 C CA . LYS A 1 89 ? -14.223 -1.198 21.662 1.00 98.06 89 LYS A CA 1
ATOM 743 C C . LYS A 1 89 ? -14.259 -1.031 23.184 1.00 98.06 89 LYS A C 1
ATOM 745 O O . LYS A 1 89 ? -15.322 -0.747 23.734 1.00 98.06 89 LYS A O 1
ATOM 750 N N . ILE A 1 90 ? -13.114 -1.160 23.858 1.00 98.12 90 ILE A N 1
ATOM 751 C CA . ILE A 1 90 ? -13.001 -0.974 25.315 1.00 98.12 90 ILE A CA 1
ATOM 752 C C . ILE A 1 90 ? -13.377 0.460 25.705 1.00 98.12 90 ILE A C 1
ATOM 754 O O . ILE A 1 90 ? -14.227 0.668 26.574 1.00 98.12 90 ILE A O 1
ATOM 758 N N . MET A 1 91 ? -12.803 1.456 25.025 1.00 98.00 91 MET A N 1
ATOM 759 C CA . MET A 1 91 ? -13.087 2.869 25.292 1.00 98.00 91 MET A CA 1
ATOM 760 C C . MET A 1 91 ? -14.557 3.216 25.050 1.00 98.00 91 MET A C 1
ATOM 762 O O . MET A 1 91 ? -15.159 3.938 25.847 1.00 98.00 91 MET A O 1
ATOM 766 N N . PHE A 1 92 ? -15.163 2.659 23.998 1.00 98.19 92 PHE A N 1
ATOM 767 C CA . PHE A 1 92 ? -16.590 2.811 23.734 1.00 98.19 92 PHE A CA 1
ATOM 768 C C . PHE A 1 92 ? -17.442 2.231 24.869 1.00 98.19 92 PHE A C 1
ATOM 770 O O . PHE A 1 92 ? -18.292 2.941 25.406 1.00 98.19 92 PHE A O 1
ATOM 777 N N . LYS A 1 93 ? -17.178 0.989 25.304 1.00 98.00 93 LYS A N 1
ATOM 778 C CA . LYS A 1 93 ? -17.896 0.369 26.433 1.00 98.00 93 LYS A CA 1
ATOM 779 C C . LYS A 1 93 ? -17.783 1.211 27.707 1.00 98.00 93 LYS A C 1
ATOM 781 O O . LYS A 1 93 ? -18.797 1.471 28.351 1.00 98.00 93 LYS A O 1
ATOM 786 N N . LYS A 1 94 ? -16.584 1.714 28.023 1.00 97.81 94 LYS A N 1
ATOM 787 C CA . LYS A 1 94 ? -16.352 2.600 29.176 1.00 97.81 94 LYS A CA 1
ATOM 788 C C . LYS A 1 94 ? -17.155 3.900 29.069 1.00 97.81 94 LYS A C 1
ATOM 790 O O . LYS A 1 94 ? -17.755 4.332 30.049 1.00 97.81 94 LYS A O 1
ATOM 795 N N . LYS A 1 95 ? -17.210 4.514 27.881 1.00 97.62 95 LYS A N 1
ATOM 796 C CA . LYS A 1 95 ? -18.011 5.724 27.633 1.00 97.62 95 LYS A CA 1
ATOM 797 C C . LYS A 1 95 ? -19.510 5.457 27.802 1.00 97.62 95 LYS A C 1
ATOM 799 O O . LY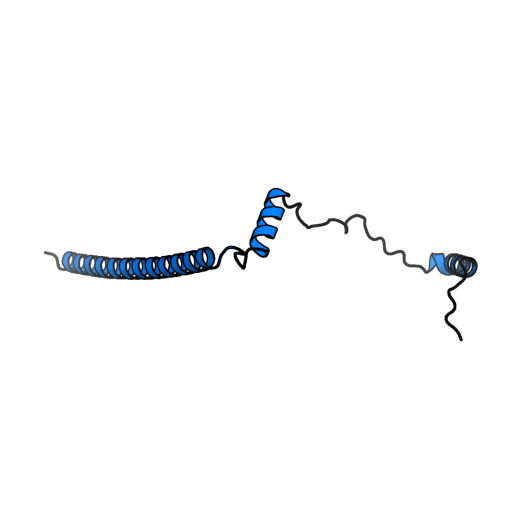S A 1 95 ? -20.192 6.261 28.431 1.00 97.62 95 LYS A O 1
ATOM 804 N N . GLN A 1 96 ? -20.004 4.325 27.299 1.00 97.50 96 GLN A N 1
ATOM 805 C CA . GLN A 1 96 ? -21.406 3.929 27.453 1.00 97.50 96 GLN A CA 1
ATOM 806 C C . GLN A 1 96 ? -21.768 3.670 28.920 1.00 97.50 96 GLN A C 1
ATOM 808 O 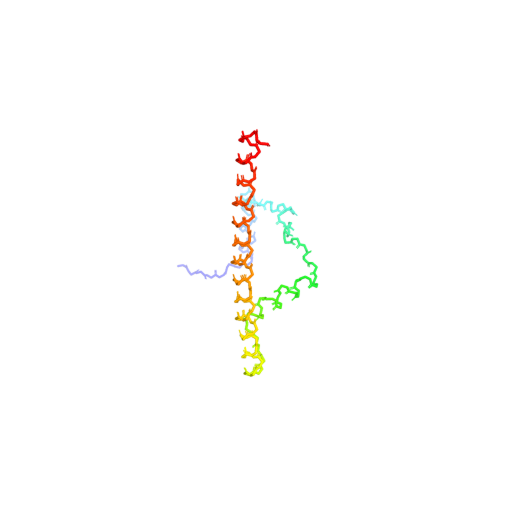O . GLN A 1 96 ? -22.812 4.137 29.366 1.00 97.50 96 GLN A O 1
ATOM 813 N N . ALA A 1 97 ? -20.902 2.991 29.681 1.00 96.31 97 ALA A N 1
ATOM 814 C CA . ALA A 1 97 ? -21.095 2.778 31.116 1.00 96.31 97 ALA A CA 1
ATOM 815 C C . ALA A 1 97 ? -21.174 4.112 31.876 1.00 96.31 97 ALA A C 1
ATOM 817 O O . ALA A 1 97 ? -22.170 4.367 32.545 1.00 96.31 97 ALA A O 1
ATOM 818 N N . LYS A 1 98 ? -20.214 5.021 31.650 1.00 95.94 98 LYS A N 1
ATOM 819 C CA . LYS A 1 98 ? -20.227 6.371 32.240 1.00 95.94 98 LYS A CA 1
ATOM 820 C C . LYS A 1 98 ? -21.487 7.162 31.886 1.00 95.94 98 LYS A C 1
ATOM 822 O O . LYS A 1 98 ? -22.032 7.861 32.731 1.00 95.94 98 LYS A O 1
ATOM 827 N N . LYS A 1 99 ? -21.959 7.077 30.635 1.00 95.50 99 LYS A N 1
ATOM 828 C CA . LYS A 1 99 ? -23.208 7.733 30.213 1.00 95.50 99 LYS A CA 1
ATOM 829 C C . LYS A 1 99 ? -24.410 7.185 30.989 1.00 95.50 99 LYS A C 1
ATOM 831 O O . LYS A 1 99 ? -25.248 7.970 31.417 1.00 95.50 99 LYS A O 1
ATOM 836 N N . LYS A 1 100 ? -24.479 5.862 31.182 1.00 95.44 100 LYS A N 1
ATOM 837 C CA . LYS A 1 100 ? -25.537 5.216 31.973 1.00 95.44 100 LYS A CA 1
ATOM 838 C C . LYS A 1 100 ? -25.477 5.624 33.446 1.00 95.44 100 LYS A C 1
ATOM 840 O O . LYS A 1 100 ? -26.516 5.935 34.005 1.00 95.44 100 LYS A O 1
ATOM 845 N N . GLU A 1 101 ? -24.291 5.653 34.054 1.00 93.81 101 GLU A N 1
ATOM 846 C CA . GLU A 1 101 ? -24.111 6.083 35.451 1.00 93.81 101 GLU A CA 1
ATOM 847 C C . GLU A 1 101 ? -24.550 7.531 35.665 1.00 93.81 101 GLU A C 1
ATOM 849 O O . GLU A 1 101 ? -25.342 7.787 36.563 1.00 93.81 101 GLU A O 1
ATOM 854 N N . LYS A 1 102 ? -24.141 8.452 34.782 1.00 93.00 102 LYS A N 1
ATOM 855 C CA . LYS A 1 102 ? -24.587 9.855 34.831 1.00 93.00 102 LYS A CA 1
ATOM 856 C C . LYS A 1 102 ? -26.107 10.003 34.775 1.00 93.00 102 LYS A C 1
ATOM 858 O O . LYS A 1 102 ? -26.657 10.887 35.413 1.00 93.00 102 LYS A O 1
ATOM 863 N N . HIS A 1 103 ? -26.786 9.160 33.997 1.00 92.31 103 HIS A N 1
ATOM 864 C CA . HIS A 1 103 ? -28.243 9.210 33.880 1.00 92.31 103 HIS A CA 1
ATOM 865 C C . HIS A 1 103 ? -28.967 8.629 35.104 1.00 92.31 103 HIS A C 1
ATOM 867 O O . HIS A 1 103 ? -30.118 8.969 35.340 1.00 92.31 103 HIS A O 1
ATOM 873 N N . LYS A 1 104 ? -28.303 7.779 35.898 1.00 90.56 104 LYS A N 1
ATOM 874 C CA . LYS A 1 104 ? -28.878 7.188 37.116 1.00 90.56 104 LYS A CA 1
ATOM 875 C C . LYS A 1 104 ? -28.924 8.148 38.313 1.00 90.56 104 LYS A C 1
ATOM 877 O O . LYS A 1 104 ? -29.413 7.741 39.358 1.00 90.56 104 LYS A O 1
ATOM 882 N N . GLY A 1 105 ? -28.455 9.390 38.165 1.00 72.50 105 GLY A N 1
ATOM 883 C CA . GLY A 1 105 ? -28.706 10.462 39.135 1.00 72.50 105 GLY A CA 1
ATOM 884 C C . GLY A 1 105 ? -28.102 10.240 40.524 1.00 72.50 105 GLY A C 1
ATOM 885 O O . GLY A 1 105 ? -28.719 10.630 41.508 1.00 72.50 105 GLY A O 1
ATOM 886 N N . ARG A 1 106 ? -26.928 9.606 40.605 1.00 61.41 106 ARG A N 1
ATOM 887 C CA . ARG A 1 106 ? -26.074 9.703 41.796 1.00 61.41 106 ARG A CA 1
ATOM 888 C C . ARG A 1 106 ? -25.163 10.915 41.693 1.00 61.41 106 ARG A C 1
ATOM 890 O O . ARG A 1 106 ? -24.674 11.162 40.565 1.00 61.41 106 ARG A O 1
#

Radius of gyration: 36.13 Å; Cα contacts (8 Å, |Δi|>4): 5; chains: 1; bounding box: 50×36×107 Å

Solvent-accessible surface area (backbone atoms only — not comparable to full-atom values): 6595 Å² total; per-residue (Å²): 135,82,91,67,84,78,51,70,70,57,53,51,54,51,48,67,76,42,49,93,75,57,81,78,76,77,77,56,89,69,77,74,63,71,77,68,71,84,66,56,67,72,58,48,52,51,50,52,50,59,67,65,54,80,59,77,90,65,54,73,68,57,51,51,51,52,54,51,51,52,50,55,52,52,51,52,50,54,50,53,50,52,53,52,51,51,53,50,53,52,53,48,52,54,52,52,52,52,53,52,52,64,71,67,70,119

pLDDT: mean 84.02, std 14.68, range [43.97, 98.31]

Organism: NCBI:txid1423745

Sequence (106 aa):
MGTSEPNDLVIYNFILKNYSKISFYKVGSEQIINTKKKINPKRLQRIARKQVNNEFQGTKAQKTLQKQHELIKKERKKKNSKEKDERRKIMFKKKQAKKKEKHKGR

Foldseek 3Di:
DDPDPDDPVRVVVVCVVCVVVDPDDPPDPVVPPPPPPPDDVVRVVVVVCVVVVPDDPDDPVVNVVVVVVVVVVVVVVVVVVVVVVVVVVVVVVVVVVVVVVVVVPD

InterPro domains:
  IPR016787 Uncharacterised conserved protein UCP021328 [PF11208] (4-106)